Protein AF-A0AAD9PXP1-F1 (afdb_monomer)

Secondary structure (DSSP, 8-state):
----------------PPPPPPHHHHHHHHHHHH-GGGTHHHHHHHHTTSGGGGHHHHHHHHHHHHHHHHSHHHHHHHHHHHHHHHHHHHHHHHT---

pLDDT: mean 81.24, std 15.24, range [40.91, 94.81]

Foldseek 3Di:
DDDDDDDDPPPPPPPPPPDDDDPLLVVLLVVLCPPVVLVLVVLCVVQVVDPVSCVVSVVVSVVVSVVVCVDPVSVVVRVVSVVVVVVVVVVVVVPDDD

Solvent-accessible surface area (backbone atoms only — not comparable to full-atom values): 6125 Å² total; per-residue (Å²): 142,80,89,81,88,76,92,72,86,78,68,79,75,74,74,77,75,78,81,80,78,50,73,56,57,54,50,52,50,51,50,64,60,60,37,71,92,70,41,48,61,61,52,47,62,71,32,55,89,39,78,75,59,36,49,63,57,52,52,51,51,50,56,54,50,52,54,49,65,68,32,67,71,45,47,53,52,42,52,51,51,53,52,50,53,54,52,52,56,50,56,57,60,76,70,57,82,133

Organism: Acropora cervicornis (NCBI:txid6130)

Sequence (98 aa):
MADKSNDGSHQPRKSKKERVWTNAEMKYLALELAEEKKQLVVRLETLALKKSSNNQVFEEISKDFEKLLLSDEFKEENERANLLDLLSRKSVQETRPL

Structure (mmCIF, N/CA/C/O backbone):
data_AF-A0AAD9PXP1-F1
#
_entry.id   AF-A0AAD9PXP1-F1
#
loop_
_atom_site.group_PDB
_atom_site.id
_atom_site.type_symbol
_atom_site.label_atom_id
_atom_site.label_alt_id
_atom_site.label_comp_id
_atom_site.label_asym_id
_atom_site.label_entity_id
_atom_site.label_seq_id
_atom_site.pdbx_PDB_ins_code
_atom_site.Cartn_x
_atom_site.Cartn_y
_atom_site.Cartn_z
_atom_site.occupancy
_atom_site.B_iso_or_equiv
_atom_site.auth_seq_id
_atom_site.auth_comp_id
_atom_site.auth_asym_id
_atom_site.auth_atom_id
_atom_site.pdbx_PDB_model_num
ATOM 1 N N . MET A 1 1 ? -6.809 61.211 -6.841 1.00 46.84 1 MET A N 1
ATOM 2 C CA . MET A 1 1 ? -5.842 60.240 -6.289 1.00 46.84 1 MET A CA 1
ATOM 3 C C . MET A 1 1 ? -6.607 59.043 -5.750 1.00 46.84 1 MET A C 1
ATOM 5 O O . ME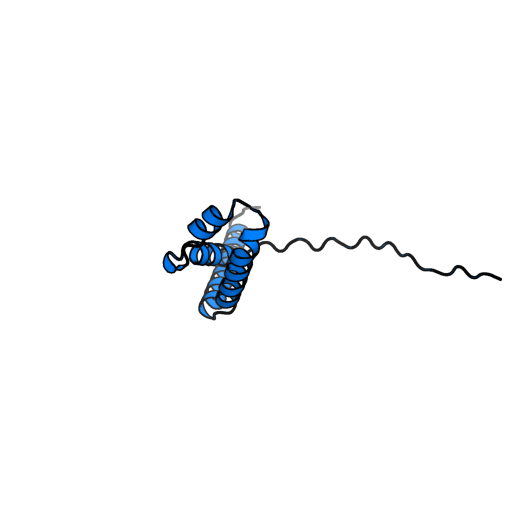T A 1 1 ? -7.305 59.198 -4.761 1.00 46.84 1 MET A O 1
ATOM 9 N N . ALA A 1 2 ? -6.530 57.911 -6.449 1.00 41.97 2 ALA A N 1
ATOM 10 C CA . ALA A 1 2 ? -6.663 56.545 -5.933 1.00 41.97 2 ALA A CA 1
ATOM 11 C C . ALA A 1 2 ? -6.376 55.614 -7.119 1.00 41.97 2 ALA A C 1
ATOM 13 O O . ALA A 1 2 ? -7.208 55.424 -8.004 1.00 41.97 2 ALA A O 1
ATOM 14 N N . ASP A 1 3 ? -5.134 55.155 -7.152 1.00 44.03 3 ASP A N 1
ATOM 15 C CA . ASP A 1 3 ? -4.574 54.166 -8.061 1.00 44.03 3 ASP A CA 1
ATOM 16 C C . ASP A 1 3 ? -5.335 52.835 -7.917 1.00 44.03 3 ASP A C 1
ATOM 18 O O . ASP A 1 3 ? -5.609 52.388 -6.800 1.00 44.03 3 ASP A O 1
ATOM 22 N N . LYS A 1 4 ? -5.709 52.211 -9.036 1.00 52.88 4 LYS A N 1
ATOM 23 C CA . LYS A 1 4 ? -6.178 50.818 -9.076 1.00 52.88 4 LYS A CA 1
ATOM 24 C C . LYS A 1 4 ? -5.469 50.089 -10.205 1.00 52.88 4 LYS A C 1
ATOM 26 O O . LYS A 1 4 ? -6.078 49.600 -11.150 1.00 52.88 4 LYS A O 1
ATOM 31 N N . SER A 1 5 ? -4.157 50.009 -10.064 1.00 60.53 5 SER A N 1
ATOM 32 C CA . SER A 1 5 ? -3.375 48.910 -10.604 1.00 60.53 5 SER A CA 1
ATOM 33 C C . SER A 1 5 ? -3.625 47.681 -9.721 1.00 60.53 5 SER A C 1
ATOM 35 O O . SER A 1 5 ? -3.169 47.649 -8.583 1.00 60.53 5 SER A O 1
ATOM 37 N N . ASN A 1 6 ? -4.357 46.674 -10.201 1.00 50.38 6 ASN A N 1
ATOM 38 C CA . ASN A 1 6 ? -4.060 45.306 -9.782 1.00 50.38 6 ASN A CA 1
ATOM 39 C C . ASN A 1 6 ? -4.409 44.306 -10.880 1.00 50.38 6 ASN A C 1
ATOM 41 O O . ASN A 1 6 ? -5.570 44.086 -11.227 1.00 50.38 6 ASN A O 1
ATOM 45 N N . ASP A 1 7 ? -3.324 43.741 -11.387 1.00 52.84 7 ASP A N 1
ATOM 46 C CA . ASP A 1 7 ? -3.202 42.586 -12.247 1.00 52.84 7 ASP A CA 1
ATOM 47 C C . ASP A 1 7 ? -4.094 41.427 -11.783 1.00 52.84 7 ASP A C 1
ATOM 49 O O . ASP A 1 7 ? -4.156 41.053 -10.610 1.00 52.84 7 ASP A O 1
ATOM 53 N N . GLY A 1 8 ? -4.800 40.866 -12.749 1.00 40.91 8 GLY A N 1
ATOM 54 C CA . GLY A 1 8 ? -5.652 39.709 -12.586 1.00 40.91 8 GLY A CA 1
ATOM 55 C C . GL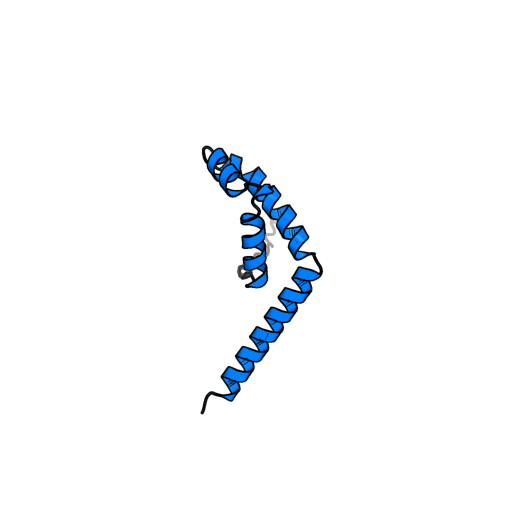Y A 1 8 ? -5.675 38.925 -13.880 1.00 40.91 8 GLY A C 1
ATOM 56 O O . GLY A 1 8 ? -6.751 38.595 -14.368 1.00 40.91 8 GLY A O 1
ATOM 57 N N . SER A 1 9 ? -4.499 38.653 -14.455 1.00 47.19 9 SER A N 1
ATOM 58 C CA . SER A 1 9 ? -4.308 37.579 -15.428 1.00 47.19 9 SER A CA 1
ATOM 59 C C . SER A 1 9 ? -4.941 36.287 -14.882 1.00 47.19 9 SER A C 1
ATOM 61 O O . SER A 1 9 ? -4.316 35.495 -14.171 1.00 47.19 9 SER A O 1
ATOM 63 N N . HIS A 1 10 ? -6.212 36.059 -15.212 1.00 53.84 10 HIS A N 1
ATOM 64 C CA . HIS A 1 10 ? -6.901 34.788 -15.055 1.00 53.84 10 HIS A CA 1
ATOM 65 C C . HIS A 1 10 ? -6.356 33.818 -16.102 1.00 53.84 10 HIS A C 1
ATOM 67 O O . HIS A 1 10 ? -7.028 33.438 -17.055 1.00 53.84 10 HIS A O 1
ATOM 73 N N . GLN A 1 11 ? -5.099 33.414 -15.925 1.00 56.81 11 GLN A N 1
ATOM 74 C CA . GLN A 1 11 ? -4.610 32.188 -16.529 1.00 56.81 11 GLN A CA 1
ATOM 75 C C . GLN A 1 11 ? -5.448 31.051 -15.927 1.00 56.81 11 GLN A C 1
ATOM 77 O O . GLN A 1 11 ? -5.421 30.869 -14.703 1.00 56.81 11 GLN A O 1
ATOM 82 N N . PRO A 1 12 ? -6.209 30.287 -16.730 1.00 55.34 12 PRO A N 1
ATOM 83 C CA . PRO A 1 12 ? -6.852 29.087 -16.228 1.00 55.34 12 PRO A CA 1
ATOM 84 C C . PRO A 1 12 ? -5.739 28.182 -15.707 1.00 55.34 12 PRO A C 1
ATOM 86 O O . PRO A 1 12 ? -4.864 27.751 -16.464 1.00 55.34 12 PRO A O 1
ATOM 89 N N . ARG A 1 13 ? -5.730 27.930 -14.393 1.00 60.06 13 ARG A N 1
ATOM 90 C CA . ARG A 1 13 ? -4.844 26.931 -13.799 1.00 60.06 13 ARG A CA 1
ATOM 91 C C . ARG A 1 13 ? -5.182 25.625 -14.500 1.00 60.06 13 ARG A C 1
ATOM 93 O O . ARG A 1 13 ? -6.244 25.065 -14.248 1.00 60.06 13 ARG A O 1
ATOM 100 N N . LYS A 1 14 ? -4.322 25.176 -15.420 1.00 62.88 14 LYS A N 1
ATOM 101 C CA . LYS A 1 14 ? -4.423 23.843 -16.017 1.00 62.88 14 LYS A CA 1
ATOM 102 C C . LYS A 1 14 ? -4.543 22.881 -14.840 1.00 62.88 14 LYS A C 1
ATOM 104 O O . LYS A 1 14 ? -3.602 22.783 -14.050 1.00 62.88 14 LYS A O 1
ATOM 109 N N . SER A 1 15 ? -5.710 22.267 -14.661 1.00 65.38 15 SER A N 1
ATOM 110 C CA . SER A 1 15 ? -5.898 21.245 -13.641 1.00 65.38 15 SER A CA 1
ATOM 111 C C . SER A 1 15 ? -4.808 20.208 -13.879 1.00 65.38 15 SER A C 1
ATOM 113 O O . SER A 1 15 ? -4.662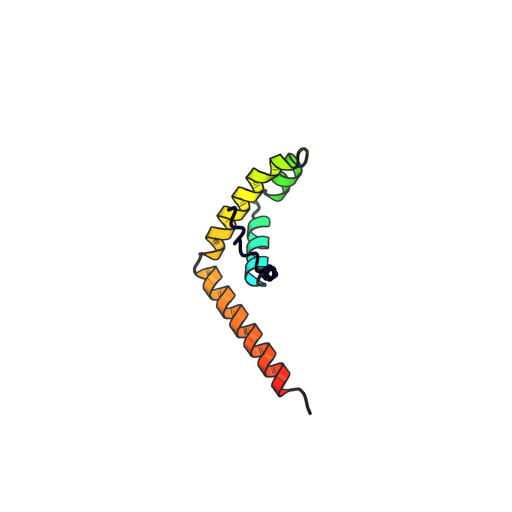 19.687 -14.990 1.00 65.38 15 SER A O 1
ATOM 115 N N . LYS A 1 16 ? -3.944 20.001 -12.879 1.00 70.38 16 LYS A N 1
ATOM 116 C CA . LYS A 1 16 ? -2.928 18.953 -12.957 1.00 70.38 16 LYS A CA 1
ATOM 117 C C . LYS A 1 16 ? -3.705 17.663 -13.176 1.00 70.38 16 LYS A C 1
ATOM 119 O O . LYS A 1 16 ? -4.514 17.305 -12.327 1.00 70.38 16 LYS A O 1
ATOM 124 N N . LYS A 1 17 ? -3.530 17.037 -14.343 1.00 75.44 17 LYS A N 1
ATOM 125 C CA . LYS A 1 17 ? -4.130 15.730 -14.616 1.00 75.44 17 LYS A CA 1
ATOM 126 C C . LYS A 1 17 ? -3.704 14.810 -13.478 1.00 75.44 17 LYS A C 1
ATOM 128 O O . LYS A 1 17 ? -2.510 14.745 -13.179 1.00 75.44 17 LYS A O 1
ATOM 133 N N . GLU A 1 18 ? -4.672 14.181 -12.823 1.00 80.75 18 GLU A N 1
ATOM 134 C CA . GLU A 1 18 ? -4.379 13.199 -11.787 1.00 80.75 18 GLU A CA 1
ATOM 135 C C . GLU A 1 18 ? -3.480 12.116 -12.384 1.00 80.75 18 GLU A C 1
ATOM 137 O O . GLU A 1 18 ? -3.684 11.654 -13.512 1.00 80.75 18 GLU A O 1
ATOM 142 N N . ARG A 1 19 ? -2.417 11.781 -11.654 1.00 89.62 19 ARG A N 1
ATOM 143 C CA . ARG A 1 19 ? -1.476 10.750 -12.072 1.00 89.62 19 ARG A CA 1
ATOM 144 C C . ARG A 1 19 ? -2.199 9.403 -12.036 1.00 89.62 19 ARG A C 1
ATOM 146 O O . ARG A 1 19 ? -2.742 9.024 -11.004 1.00 89.62 19 ARG A O 1
ATOM 153 N N . VAL A 1 20 ? -2.137 8.666 -13.139 1.00 88.50 20 VAL A N 1
ATOM 154 C CA . VAL A 1 20 ? -2.603 7.275 -13.192 1.00 88.50 20 VAL A CA 1
ATOM 155 C C . VAL A 1 20 ? -1.567 6.371 -12.524 1.00 88.50 20 VAL A C 1
ATOM 157 O O . VAL A 1 20 ? -0.363 6.543 -12.730 1.00 88.50 20 VAL A O 1
ATOM 160 N N . TRP A 1 21 ? -2.039 5.427 -11.717 1.00 91.25 21 TRP A N 1
ATOM 161 C CA . TRP A 1 21 ? -1.196 4.451 -11.031 1.00 91.25 21 TRP A CA 1
ATOM 162 C C . TRP A 1 21 ? -0.688 3.388 -12.007 1.00 91.25 21 TRP A C 1
ATOM 164 O O . TRP A 1 21 ? -1.388 3.019 -12.952 1.00 91.25 21 TRP A O 1
ATOM 174 N N . THR A 1 22 ? 0.527 2.888 -11.792 1.00 90.88 22 THR A N 1
ATOM 175 C CA . THR A 1 22 ? 1.069 1.781 -12.588 1.00 90.88 22 THR A CA 1
ATOM 176 C C . THR A 1 22 ? 0.471 0.446 -12.138 1.00 90.88 22 THR A C 1
ATOM 178 O O . THR A 1 22 ? 0.009 0.292 -11.007 1.00 90.88 22 THR A O 1
ATOM 181 N N . ASN A 1 23 ? 0.512 -0.566 -13.010 1.00 90.38 23 ASN A N 1
ATOM 182 C CA . ASN A 1 23 ? 0.085 -1.920 -12.639 1.00 90.38 23 ASN A CA 1
ATOM 183 C C . ASN A 1 23 ? 0.908 -2.485 -11.471 1.00 90.38 23 ASN A C 1
ATOM 185 O O . ASN A 1 23 ? 0.367 -3.222 -10.650 1.00 90.38 23 ASN A O 1
ATOM 189 N N . ALA A 1 24 ? 2.193 -2.126 -11.379 1.00 91.94 24 ALA A N 1
ATOM 190 C CA . ALA A 1 24 ? 3.039 -2.512 -10.255 1.00 91.94 24 ALA A CA 1
ATOM 191 C C . ALA A 1 24 ? 2.558 -1.853 -8.952 1.00 91.94 24 ALA A C 1
ATOM 193 O O . ALA A 1 24 ? 2.389 -2.548 -7.955 1.00 91.94 24 ALA A O 1
ATOM 194 N N . GLU A 1 25 ? 2.249 -0.550 -8.965 1.00 93.44 25 GLU A N 1
ATOM 195 C CA . GLU A 1 25 ? 1.691 0.150 -7.795 1.00 93.44 25 GLU A CA 1
ATOM 196 C C . GLU A 1 25 ? 0.378 -0.497 -7.332 1.00 93.44 25 GLU A C 1
ATOM 198 O O . GLU A 1 25 ? 0.214 -0.795 -6.151 1.00 93.44 25 GLU A O 1
ATOM 203 N N . MET A 1 26 ? -0.528 -0.799 -8.266 1.00 94.25 26 MET A N 1
ATOM 204 C CA . MET A 1 26 ? -1.797 -1.465 -7.955 1.00 94.25 26 MET A CA 1
ATOM 205 C C . MET A 1 26 ? -1.598 -2.882 -7.395 1.00 94.25 26 MET A C 1
ATOM 207 O O . MET A 1 26 ? -2.295 -3.274 -6.459 1.00 94.25 26 MET A O 1
ATOM 211 N N . LYS A 1 27 ? -0.638 -3.646 -7.933 1.00 93.56 27 LYS A N 1
ATOM 212 C CA . LYS A 1 27 ? -0.284 -4.989 -7.444 1.00 93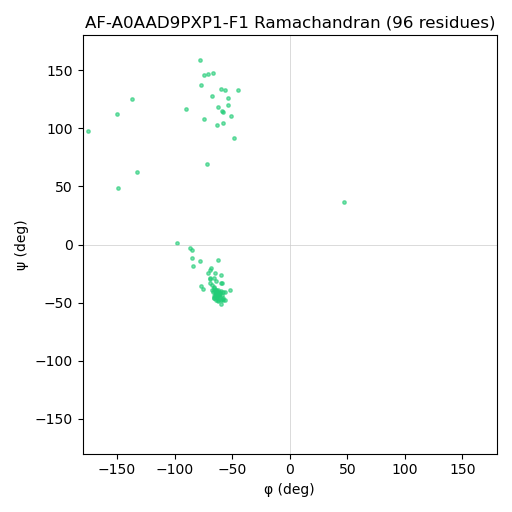.56 27 LYS A CA 1
ATOM 213 C C . LYS A 1 27 ? 0.226 -4.931 -6.004 1.00 93.56 27 LYS A C 1
ATOM 215 O O . LYS A 1 27 ? -0.252 -5.689 -5.167 1.00 93.56 27 LYS A O 1
ATOM 220 N N . TYR A 1 28 ? 1.163 -4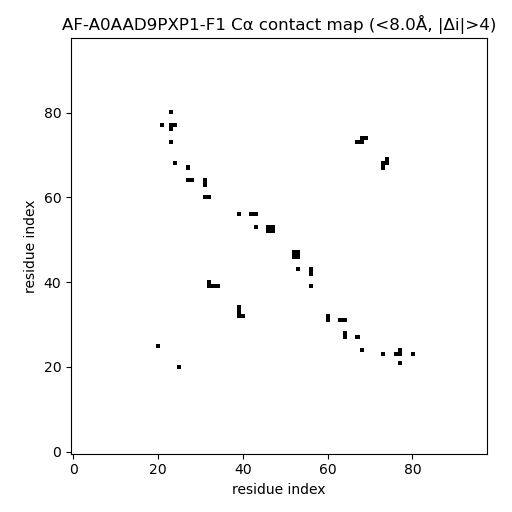.034 -5.706 1.00 94.06 28 TYR A N 1
ATOM 221 C CA . TYR A 1 28 ? 1.724 -3.911 -4.359 1.00 94.06 28 TYR A CA 1
ATOM 222 C C . TYR A 1 28 ? 0.702 -3.388 -3.350 1.00 94.06 28 TYR A C 1
ATOM 224 O O . TYR A 1 28 ? 0.681 -3.869 -2.221 1.00 94.06 28 TYR A O 1
ATOM 232 N N . LEU A 1 29 ? -0.197 -2.485 -3.758 1.00 94.25 29 LEU A N 1
ATOM 233 C CA . LEU A 1 29 ? -1.309 -2.077 -2.902 1.00 94.25 29 LEU A CA 1
ATOM 234 C C . LEU A 1 29 ? -2.207 -3.276 -2.565 1.00 94.25 29 LEU A C 1
ATOM 236 O O . LEU A 1 29 ? -2.584 -3.453 -1.412 1.00 94.25 29 LEU A O 1
ATOM 240 N N . ALA A 1 30 ? -2.535 -4.119 -3.548 1.00 93.06 30 ALA A N 1
ATOM 241 C CA . ALA A 1 30 ? -3.345 -5.311 -3.307 1.00 93.06 30 ALA A CA 1
ATOM 242 C C . ALA A 1 30 ? -2.661 -6.300 -2.347 1.00 93.06 30 ALA A C 1
ATOM 244 O O . ALA A 1 30 ? -3.335 -6.861 -1.487 1.00 93.06 30 ALA A O 1
ATOM 245 N N . LEU A 1 31 ? -1.340 -6.481 -2.457 1.00 92.25 31 LEU A N 1
ATOM 246 C CA . LEU A 1 31 ? -0.564 -7.319 -1.534 1.00 92.25 31 LEU A CA 1
ATOM 247 C C . LEU A 1 31 ? -0.590 -6.768 -0.106 1.00 92.25 31 LEU A C 1
ATOM 249 O O . LEU A 1 31 ? -0.845 -7.515 0.832 1.00 92.25 31 LEU A O 1
ATOM 253 N N . GLU A 1 32 ? -0.385 -5.462 0.048 1.00 91.62 32 GLU A N 1
ATOM 254 C CA . GLU A 1 32 ? -0.435 -4.780 1.342 1.00 91.62 32 GLU A CA 1
ATOM 255 C C . GLU A 1 32 ? -1.822 -4.909 1.996 1.00 91.62 32 GLU A C 1
ATOM 257 O O . GLU A 1 32 ? -1.929 -5.230 3.178 1.00 91.62 32 GLU A O 1
ATOM 262 N N . LEU A 1 33 ? -2.900 -4.751 1.220 1.00 90.88 33 LEU A N 1
ATOM 263 C CA . LEU A 1 33 ? -4.274 -4.929 1.704 1.00 90.88 33 LEU A CA 1
ATOM 264 C C . LEU A 1 33 ? -4.619 -6.389 2.040 1.00 90.88 33 LEU A C 1
ATOM 266 O O . LEU A 1 33 ? -5.470 -6.625 2.900 1.00 90.88 33 LEU A O 1
ATOM 270 N N . ALA A 1 34 ? -3.985 -7.350 1.365 1.00 90.69 34 ALA A N 1
ATOM 271 C CA . ALA A 1 34 ? -4.192 -8.781 1.570 1.00 90.69 34 ALA A CA 1
ATOM 272 C C . ALA A 1 34 ? -3.340 -9.372 2.708 1.00 90.69 34 ALA A C 1
ATOM 274 O O . ALA A 1 34 ? -3.513 -10.544 3.033 1.00 90.69 34 ALA A O 1
ATOM 275 N N . GLU A 1 35 ? -2.440 -8.596 3.324 1.00 90.44 35 GLU A N 1
ATOM 276 C CA . GLU A 1 35 ? -1.603 -9.068 4.429 1.00 90.44 35 GLU A CA 1
ATOM 277 C C . GLU A 1 35 ? -2.464 -9.446 5.645 1.00 90.44 35 GLU A C 1
ATOM 279 O O . GLU A 1 35 ? -2.940 -8.603 6.419 1.00 90.44 35 GLU A O 1
ATOM 284 N N . GLU A 1 36 ? -2.640 -10.755 5.825 1.00 85.88 36 GLU A N 1
ATOM 285 C CA . GLU A 1 36 ? -3.522 -11.344 6.830 1.00 85.88 36 GLU A CA 1
ATOM 286 C C . GLU A 1 36 ? -3.149 -10.919 8.249 1.00 85.88 36 GLU A C 1
ATOM 288 O O . GLU A 1 36 ? -4.034 -10.723 9.083 1.00 85.88 36 GLU A O 1
ATOM 293 N N . LYS A 1 37 ? -1.858 -10.703 8.536 1.00 88.38 37 LYS A N 1
ATOM 294 C CA . LYS A 1 37 ? -1.414 -10.281 9.873 1.00 88.38 37 LYS A CA 1
ATOM 295 C C . LYS A 1 37 ? -1.903 -8.887 10.247 1.00 88.38 37 LYS A C 1
ATOM 297 O O . LYS A 1 37 ? -2.076 -8.608 11.431 1.00 88.38 37 LYS A O 1
ATOM 302 N N . LYS A 1 38 ? -2.117 -8.007 9.265 1.00 87.38 38 LYS A N 1
ATOM 303 C CA . LYS A 1 38 ? -2.573 -6.630 9.507 1.00 87.38 38 LYS A CA 1
ATOM 304 C C . LYS A 1 38 ? -4.091 -6.537 9.651 1.00 87.38 38 LYS A C 1
ATOM 306 O O . LYS A 1 38 ? -4.580 -5.545 10.197 1.00 87.38 38 LYS A O 1
ATOM 311 N N . GLN A 1 39 ? -4.823 -7.553 9.176 1.00 89.62 39 GLN A N 1
ATOM 312 C CA . GLN A 1 39 ? -6.287 -7.655 9.242 1.00 89.62 39 GLN A CA 1
ATOM 313 C C . GLN A 1 39 ? -6.995 -6.358 8.808 1.00 89.62 39 GLN A C 1
ATOM 315 O O . GLN A 1 39 ? -8.007 -5.959 9.387 1.00 89.62 39 GLN A O 1
ATOM 320 N N . LEU A 1 40 ? -6.443 -5.662 7.806 1.00 88.19 40 LEU A N 1
ATOM 321 C CA . LEU A 1 40 ? -6.866 -4.307 7.437 1.00 88.19 40 LEU A CA 1
ATOM 322 C C . LEU A 1 40 ? -8.343 -4.257 7.043 1.00 88.19 40 LEU A C 1
ATOM 324 O O . LEU A 1 40 ? -9.051 -3.349 7.469 1.00 88.19 40 LEU A O 1
ATOM 328 N N . VAL A 1 41 ? -8.823 -5.264 6.309 1.00 85.56 41 VAL A N 1
ATOM 329 C CA . VAL A 1 41 ? -10.235 -5.393 5.918 1.00 85.56 41 VAL A CA 1
ATOM 330 C C . VAL A 1 41 ? -11.141 -5.471 7.148 1.00 85.56 41 VAL A C 1
ATOM 332 O O . VAL A 1 41 ? -12.045 -4.654 7.291 1.00 85.56 41 VAL A O 1
ATOM 335 N N . VAL A 1 42 ? -10.834 -6.362 8.096 1.00 86.88 42 VAL A N 1
ATOM 336 C CA . VAL A 1 42 ? -11.608 -6.521 9.340 1.00 86.88 42 VAL A CA 1
ATOM 337 C C . VAL A 1 42 ? -11.608 -5.228 10.157 1.00 86.88 42 VAL A C 1
ATOM 339 O O . VAL A 1 42 ? -12.639 -4.820 10.697 1.00 86.88 42 VAL A O 1
ATOM 342 N N . ARG A 1 43 ? -10.462 -4.540 10.234 1.00 89.19 43 ARG A N 1
ATOM 343 C CA . ARG A 1 43 ? -10.339 -3.256 10.942 1.00 89.19 43 ARG A CA 1
ATOM 344 C C . ARG A 1 43 ? -11.185 -2.166 10.286 1.00 89.19 43 ARG A C 1
ATOM 346 O O . ARG A 1 43 ? -11.882 -1.445 10.997 1.00 89.19 43 ARG A O 1
ATOM 353 N N . LEU A 1 44 ? -11.154 -2.066 8.957 1.00 88.38 44 LEU A N 1
ATOM 354 C CA . LEU A 1 44 ? -11.961 -1.112 8.189 1.00 88.38 44 LEU A CA 1
ATOM 355 C C . LEU A 1 44 ? -13.463 -1.385 8.327 1.00 88.38 44 LEU A C 1
ATOM 357 O O . LEU A 1 44 ? -14.237 -0.439 8.464 1.00 88.38 44 LEU A O 1
ATOM 361 N N . GLU A 1 45 ? -13.873 -2.653 8.324 1.00 86.19 45 GLU A N 1
ATOM 362 C CA . GLU A 1 45 ? -15.264 -3.067 8.536 1.00 86.19 45 GLU A CA 1
ATOM 363 C C . GLU A 1 45 ? -15.735 -2.741 9.958 1.00 86.19 45 GLU A C 1
ATOM 365 O O . GLU A 1 45 ? -16.805 -2.165 10.147 1.00 86.19 45 GLU A O 1
ATOM 370 N N . THR A 1 46 ? -14.905 -3.029 10.964 1.00 85.44 46 THR A N 1
ATOM 371 C CA . THR A 1 46 ? -15.219 -2.773 12.379 1.00 85.44 46 THR A CA 1
ATOM 372 C C . THR A 1 46 ? -15.370 -1.278 12.670 1.00 85.44 46 THR A C 1
ATOM 374 O O . THR A 1 46 ? -16.247 -0.860 13.428 1.00 85.44 46 THR A O 1
ATOM 377 N N . LEU A 1 47 ? -14.522 -0.448 12.061 1.00 84.12 47 LEU A N 1
ATOM 378 C CA . LEU A 1 47 ? -14.496 0.999 12.281 1.00 84.12 47 LEU A CA 1
ATOM 379 C C . LEU A 1 47 ? -15.471 1.771 11.370 1.00 84.12 47 LEU A C 1
ATOM 381 O O . LEU A 1 47 ? -15.651 2.978 11.551 1.00 84.12 47 LEU A O 1
ATOM 385 N N . ALA A 1 48 ? -16.179 1.089 10.462 1.00 77.75 48 ALA A N 1
ATOM 386 C CA . ALA A 1 48 ? -17.067 1.697 9.467 1.00 77.75 48 ALA A CA 1
ATOM 387 C C . ALA A 1 48 ? -18.259 2.484 10.052 1.00 77.75 48 ALA A C 1
ATOM 389 O O . ALA A 1 48 ? -18.889 3.265 9.337 1.00 77.75 48 ALA A O 1
ATOM 390 N N . LEU A 1 49 ? -18.557 2.333 11.349 1.00 73.88 49 LEU A N 1
ATOM 391 C CA . LEU A 1 49 ? -19.642 3.050 12.034 1.00 73.88 49 LEU A CA 1
ATOM 392 C C . LEU A 1 49 ? -19.486 4.581 11.984 1.00 73.88 49 LEU A C 1
ATOM 394 O O . LEU A 1 49 ? -20.482 5.303 12.043 1.00 73.88 49 LEU A O 1
ATOM 398 N N . LYS A 1 50 ? -18.256 5.100 11.856 1.00 76.69 50 LYS A N 1
ATOM 399 C CA . LYS A 1 50 ? -17.986 6.526 11.615 1.00 76.69 50 LYS A CA 1
ATOM 400 C C . LYS A 1 50 ? -16.900 6.667 10.554 1.00 76.69 50 LYS A C 1
ATOM 402 O O . LYS A 1 50 ? -15.795 6.177 10.735 1.00 76.69 50 LYS A O 1
ATOM 407 N N . LYS A 1 51 ? -17.167 7.419 9.478 1.00 70.56 51 LYS A N 1
ATOM 408 C CA . LYS A 1 51 ? -16.212 7.599 8.362 1.00 70.56 51 LYS A CA 1
ATOM 409 C C . LYS A 1 51 ? -14.812 8.041 8.811 1.00 70.56 51 LYS A C 1
ATOM 411 O O . LYS A 1 51 ? -13.824 7.548 8.284 1.00 70.56 51 LYS A O 1
ATOM 416 N N . SER A 1 52 ? -14.727 8.930 9.801 1.00 80.38 52 SER A N 1
ATOM 417 C CA . SER A 1 52 ? -13.453 9.429 10.335 1.00 80.38 52 SER A CA 1
ATOM 418 C C . SER A 1 52 ? -12.645 8.378 11.100 1.00 80.38 52 SER A C 1
ATOM 420 O O . SER A 1 52 ? -11.446 8.554 11.281 1.00 80.38 52 SER A O 1
ATOM 422 N N . SER A 1 53 ? -13.275 7.297 11.565 1.00 80.50 53 SER A N 1
ATOM 423 C CA . SER A 1 53 ? -12.601 6.236 12.317 1.00 80.50 53 SER A CA 1
ATOM 424 C C . SER A 1 53 ? -11.668 5.402 11.439 1.00 80.50 53 SER A C 1
ATOM 426 O O . SER A 1 53 ? -10.675 4.887 11.942 1.00 80.50 53 SER A O 1
ATOM 428 N N . ASN A 1 54 ? -11.912 5.347 10.125 1.00 88.25 54 ASN A N 1
ATOM 429 C CA . ASN A 1 54 ? -11.031 4.653 9.184 1.00 88.25 54 ASN A CA 1
ATOM 430 C C . ASN A 1 54 ? -9.773 5.455 8.830 1.00 88.25 54 ASN A C 1
ATOM 432 O O . ASN A 1 54 ? -8.828 4.875 8.305 1.00 88.25 54 ASN A O 1
ATOM 436 N N . ASN A 1 55 ? -9.720 6.756 9.146 1.00 89.81 55 ASN A N 1
ATOM 437 C CA . ASN A 1 55 ? -8.578 7.606 8.801 1.00 89.81 55 ASN A CA 1
ATOM 438 C C . ASN A 1 55 ? -7.267 7.044 9.349 1.00 89.81 55 ASN A C 1
ATOM 440 O O . ASN A 1 55 ? -6.275 7.014 8.635 1.00 89.81 55 ASN A O 1
ATOM 444 N N . GLN A 1 56 ? -7.271 6.532 10.582 1.00 89.50 56 GLN A N 1
ATOM 445 C CA . GLN A 1 56 ? -6.076 5.921 11.156 1.00 89.50 56 GLN A CA 1
ATOM 446 C C . GLN A 1 56 ? -5.609 4.704 10.342 1.00 89.50 56 GLN A C 1
ATOM 448 O O . GLN A 1 56 ? -4.418 4.557 10.091 1.00 89.50 56 GLN A O 1
ATOM 453 N N . VAL A 1 57 ? -6.539 3.859 9.894 1.00 91.19 57 VAL A N 1
ATOM 454 C CA . VAL A 1 57 ? -6.209 2.678 9.086 1.00 91.19 57 VAL A CA 1
ATOM 455 C C . VAL A 1 57 ? -5.681 3.093 7.709 1.00 91.19 57 VAL A C 1
ATOM 457 O O . VAL A 1 57 ? -4.712 2.514 7.232 1.00 91.19 57 VAL A O 1
ATOM 460 N N . PHE A 1 58 ? -6.246 4.138 7.094 1.00 92.00 58 PHE A N 1
ATOM 461 C CA . PHE A 1 58 ? -5.738 4.680 5.828 1.00 92.00 58 PHE A CA 1
ATOM 462 C C . PHE A 1 58 ? -4.343 5.306 5.950 1.00 92.00 58 PHE A C 1
ATOM 464 O O . PHE A 1 58 ? -3.531 5.154 5.039 1.00 92.00 58 PHE A O 1
ATOM 471 N N . GLU A 1 59 ? -4.041 5.975 7.063 1.00 93.00 59 GLU A N 1
ATOM 472 C CA . GLU A 1 59 ? -2.702 6.509 7.347 1.00 93.00 59 GLU A CA 1
ATOM 473 C C . GLU A 1 59 ? -1.672 5.388 7.535 1.00 93.00 59 GLU A C 1
ATOM 475 O O . GLU A 1 59 ? -0.537 5.497 7.072 1.00 93.00 59 GLU A O 1
ATOM 480 N N . GLU A 1 60 ? -2.057 4.292 8.192 1.00 92.69 60 GLU A N 1
ATOM 481 C CA . GLU A 1 60 ? -1.206 3.106 8.330 1.00 92.69 60 GLU A CA 1
ATOM 482 C C . GLU A 1 60 ? -0.928 2.454 6.968 1.00 92.69 60 GLU A C 1
ATOM 484 O O . GLU A 1 60 ? 0.235 2.227 6.636 1.00 92.69 60 GLU A O 1
ATOM 489 N N . ILE A 1 61 ? -1.970 2.251 6.150 1.00 94.12 61 ILE A N 1
ATOM 490 C CA . ILE A 1 61 ? -1.833 1.723 4.782 1.00 94.12 61 ILE A CA 1
ATOM 491 C C . ILE A 1 61 ? -0.916 2.621 3.952 1.00 94.12 61 ILE A C 1
ATOM 493 O O . ILE A 1 61 ? 0.000 2.124 3.307 1.00 94.12 61 ILE A O 1
ATOM 497 N N . SER A 1 62 ? -1.129 3.940 3.990 1.00 94.06 62 SER A N 1
ATOM 498 C CA . SER A 1 62 ? -0.317 4.896 3.227 1.00 94.06 62 SER A CA 1
ATOM 499 C C . SER A 1 62 ? 1.160 4.796 3.600 1.00 94.06 62 SER A C 1
ATOM 501 O O . SER A 1 62 ? 2.007 4.672 2.720 1.00 94.06 62 SER A O 1
ATOM 503 N N . LYS A 1 63 ? 1.480 4.768 4.899 1.00 94.69 63 LYS A N 1
ATOM 504 C CA . LYS A 1 63 ? 2.868 4.682 5.378 1.00 94.69 63 LYS A CA 1
ATOM 505 C C . LYS A 1 63 ? 3.557 3.389 4.973 1.00 94.69 63 LYS A C 1
ATOM 507 O O . LYS A 1 63 ? 4.735 3.409 4.624 1.00 94.69 63 LYS A O 1
ATOM 512 N N . ASP A 1 64 ? 2.867 2.262 5.081 1.00 93.62 64 ASP A N 1
ATOM 513 C CA . ASP A 1 64 ? 3.468 0.972 4.756 1.00 93.62 64 ASP A CA 1
ATOM 514 C C . ASP A 1 64 ? 3.593 0.779 3.245 1.00 93.62 64 ASP A C 1
ATOM 516 O O . ASP A 1 64 ? 4.639 0.338 2.768 1.00 93.62 64 ASP A O 1
ATOM 520 N N . PHE A 1 65 ? 2.599 1.235 2.484 1.00 94.81 65 PHE A N 1
ATOM 521 C CA . PHE A 1 65 ? 2.671 1.259 1.032 1.00 94.81 65 PHE A CA 1
ATOM 522 C C . PHE A 1 65 ? 3.803 2.166 0.528 1.00 94.81 65 PHE A C 1
ATOM 524 O O . PHE A 1 65 ? 4.581 1.746 -0.322 1.00 94.81 65 PHE A O 1
ATOM 531 N N . GLU A 1 66 ? 3.987 3.363 1.092 1.00 94.25 66 GLU A N 1
ATOM 532 C CA . GLU A 1 66 ? 5.112 4.242 0.739 1.00 94.25 66 GLU A CA 1
ATOM 533 C C . GLU A 1 66 ? 6.473 3.576 0.976 1.00 94.25 66 GLU A C 1
ATOM 535 O O . GLU A 1 66 ? 7.362 3.677 0.130 1.00 94.25 66 GLU A O 1
ATOM 540 N N . LYS A 1 67 ? 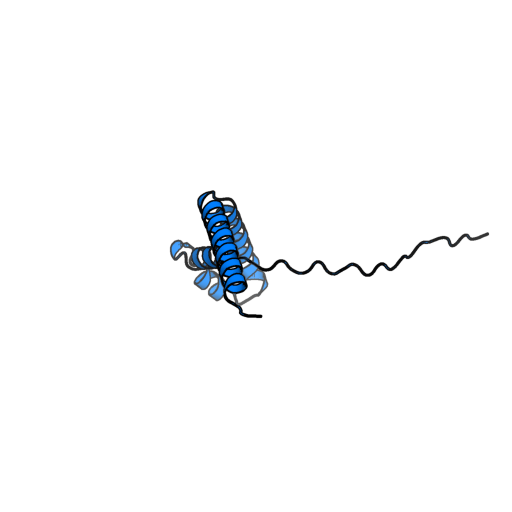6.643 2.840 2.082 1.00 93.94 67 LYS A N 1
ATOM 541 C CA . LYS A 1 67 ? 7.879 2.075 2.325 1.00 93.94 67 LYS A CA 1
ATOM 542 C C . 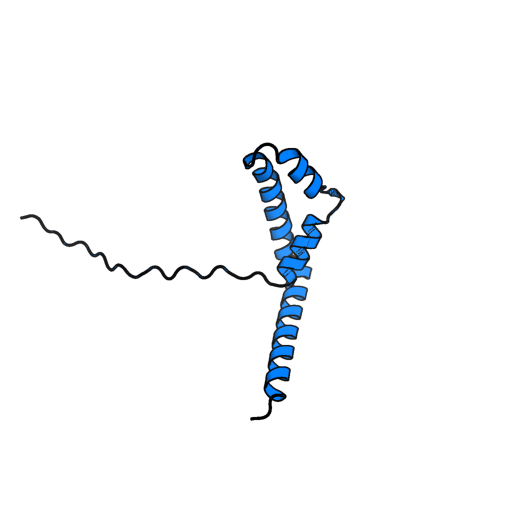LYS A 1 67 ? 8.097 1.002 1.261 1.00 93.94 67 LYS A C 1
ATOM 544 O O . LYS A 1 67 ? 9.227 0.833 0.808 1.00 93.94 67 LYS A O 1
ATOM 549 N N . LEU A 1 68 ? 7.039 0.301 0.849 1.00 92.75 68 LEU A N 1
ATOM 550 C CA . LEU A 1 68 ? 7.114 -0.695 -0.223 1.00 92.75 68 LEU A CA 1
ATOM 551 C C . LEU A 1 68 ? 7.523 -0.052 -1.551 1.00 92.75 68 LEU A C 1
ATOM 553 O O . LEU A 1 68 ? 8.405 -0.577 -2.225 1.00 92.75 68 LEU A O 1
ATOM 557 N N . LEU A 1 69 ? 6.970 1.113 -1.894 1.00 93.06 69 LEU A N 1
ATOM 558 C CA . LEU A 1 69 ? 7.332 1.841 -3.117 1.00 93.06 69 LEU A CA 1
ATOM 559 C C . LEU A 1 69 ? 8.786 2.341 -3.121 1.00 93.06 69 LEU A C 1
ATOM 561 O O . LEU A 1 69 ? 9.370 2.560 -4.182 1.00 93.06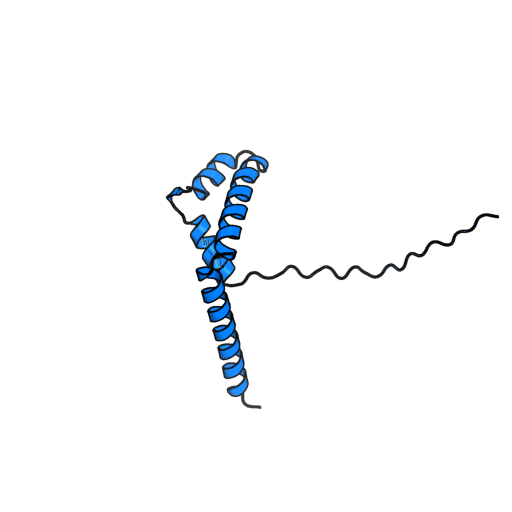 69 LEU A O 1
ATOM 565 N N . LEU A 1 70 ? 9.384 2.528 -1.944 1.00 93.38 70 LEU A N 1
ATOM 566 C CA . LEU A 1 70 ? 10.791 2.906 -1.803 1.00 93.38 70 LEU A CA 1
ATOM 567 C C . LEU A 1 70 ? 11.747 1.706 -1.835 1.00 93.38 70 LEU A C 1
ATOM 569 O O . LEU A 1 70 ? 12.958 1.920 -1.962 1.00 93.38 70 LEU A O 1
ATOM 573 N N . SER A 1 71 ? 11.230 0.477 -1.737 1.00 94.38 71 SER A N 1
ATOM 574 C CA . SER A 1 71 ? 12.035 -0.745 -1.783 1.00 94.38 71 SER A CA 1
ATOM 575 C C . SER A 1 71 ? 12.665 -0.955 -3.159 1.00 94.38 71 SER A C 1
ATOM 577 O O . SER A 1 71 ? 12.093 -0.595 -4.191 1.00 94.38 71 SER A O 1
ATOM 579 N N . ASP A 1 72 ? 13.857 -1.547 -3.179 1.00 94.06 72 ASP A N 1
ATOM 580 C CA . ASP A 1 72 ? 14.561 -1.810 -4.436 1.00 94.06 72 ASP A CA 1
ATOM 581 C C . ASP A 1 72 ? 13.856 -2.895 -5.258 1.00 94.06 72 ASP A C 1
ATOM 583 O O . ASP A 1 72 ? 13.757 -2.766 -6.475 1.00 94.06 72 ASP A O 1
ATOM 587 N N . GLU A 1 73 ? 13.234 -3.874 -4.592 1.00 92.69 73 GLU A N 1
ATOM 588 C CA . GLU A 1 73 ? 12.399 -4.896 -5.234 1.00 92.69 73 GLU A CA 1
ATOM 589 C C . GLU A 1 73 ? 11.263 -4.267 -6.056 1.00 92.69 73 GLU A C 1
ATOM 591 O O . GLU A 1 73 ? 11.072 -4.602 -7.228 1.00 92.69 73 GLU A O 1
ATOM 596 N N . PHE A 1 74 ? 10.542 -3.300 -5.475 1.00 93.75 74 PHE A N 1
ATOM 597 C CA . PHE A 1 74 ? 9.487 -2.595 -6.195 1.00 93.75 74 PHE A CA 1
ATOM 598 C C . PHE A 1 74 ? 10.037 -1.798 -7.384 1.00 93.75 74 PHE A C 1
ATOM 600 O O . PHE A 1 74 ? 9.450 -1.834 -8.468 1.00 93.75 74 PHE A O 1
ATOM 607 N N . LYS A 1 75 ? 11.143 -1.063 -7.198 1.00 93.44 75 LYS A N 1
ATOM 608 C CA . LYS A 1 75 ? 11.730 -0.238 -8.268 1.00 93.44 75 LYS A CA 1
ATOM 609 C C . LYS A 1 75 ? 12.117 -1.096 -9.465 1.00 93.44 75 LYS A C 1
ATOM 611 O O . LYS A 1 75 ? 11.718 -0.774 -10.583 1.00 93.44 75 LYS A O 1
ATOM 616 N N . GLU A 1 76 ? 12.811 -2.205 -9.223 1.00 93.25 76 GLU A N 1
ATOM 617 C CA . GLU A 1 76 ? 13.218 -3.142 -10.269 1.00 93.25 76 GLU A CA 1
ATOM 618 C C . GLU A 1 76 ? 12.006 -3.747 -10.992 1.00 93.25 76 GLU A C 1
ATOM 620 O O . GLU A 1 76 ? 11.969 -3.778 -12.228 1.00 93.25 76 GLU A O 1
ATOM 625 N N . GLU A 1 77 ? 10.972 -4.185 -10.262 1.00 92.00 77 GLU A N 1
ATOM 626 C CA . GLU A 1 77 ? 9.770 -4.735 -10.896 1.00 92.00 77 GLU A CA 1
ATOM 627 C C . GLU A 1 77 ? 9.018 -3.677 -11.718 1.00 92.00 77 GLU A C 1
ATOM 629 O O . GLU A 1 77 ? 8.588 -3.962 -12.841 1.00 92.00 77 GLU A O 1
ATOM 634 N N . ASN A 1 78 ? 8.888 -2.452 -11.207 1.00 92.62 78 ASN A N 1
ATOM 635 C CA . ASN A 1 78 ? 8.208 -1.362 -11.900 1.00 92.62 78 ASN A CA 1
ATOM 636 C C . ASN A 1 78 ? 8.972 -0.927 -13.163 1.00 92.62 78 ASN A C 1
ATOM 638 O O . ASN A 1 78 ? 8.360 -0.710 -14.209 1.00 92.62 78 ASN A O 1
ATOM 642 N N . GLU A 1 79 ? 10.303 -0.849 -13.112 1.00 92.75 79 GLU A N 1
ATOM 643 C CA . GLU A 1 79 ? 11.137 -0.588 -14.291 1.00 92.75 79 GLU A CA 1
ATOM 644 C C . GLU A 1 79 ? 10.995 -1.694 -15.339 1.00 92.75 79 GLU A C 1
ATOM 646 O O . GLU A 1 79 ? 10.727 -1.411 -16.511 1.00 92.75 79 GLU A O 1
ATOM 651 N N . ARG A 1 80 ? 11.077 -2.961 -14.920 1.00 92.12 80 ARG A N 1
ATOM 652 C CA . ARG A 1 80 ? 10.889 -4.116 -15.807 1.00 92.12 80 ARG A CA 1
ATOM 653 C C . ARG A 1 80 ? 9.509 -4.109 -16.467 1.00 92.12 80 ARG A C 1
ATOM 655 O O . ARG A 1 80 ? 9.407 -4.356 -17.670 1.00 92.12 80 ARG A O 1
ATOM 662 N N . ALA A 1 81 ? 8.455 -3.810 -15.709 1.00 89.50 81 ALA A N 1
ATOM 663 C CA . ALA A 1 81 ? 7.094 -3.712 -16.229 1.00 89.50 81 ALA A CA 1
ATOM 664 C C . ALA A 1 81 ? 6.961 -2.588 -17.270 1.00 89.50 81 ALA A C 1
ATOM 666 O O . ALA A 1 81 ? 6.365 -2.798 -18.328 1.00 89.50 81 ALA A O 1
ATOM 667 N N . ASN A 1 82 ? 7.569 -1.426 -17.013 1.00 88.19 82 ASN A N 1
ATOM 668 C CA . ASN A 1 82 ? 7.579 -0.305 -17.954 1.00 88.19 82 ASN A CA 1
ATOM 669 C C . ASN A 1 82 ? 8.329 -0.639 -19.253 1.00 88.19 82 ASN A C 1
ATOM 671 O O . ASN A 1 82 ? 7.867 -0.291 -20.342 1.00 88.19 82 ASN A O 1
ATOM 675 N N . LEU A 1 83 ? 9.463 -1.341 -19.164 1.00 90.56 83 LEU A N 1
ATOM 676 C CA . LEU A 1 83 ? 10.208 -1.787 -20.344 1.00 90.56 83 LEU A CA 1
ATOM 677 C C . LEU A 1 83 ? 9.400 -2.780 -21.185 1.00 90.56 83 LEU A C 1
ATOM 679 O O . LEU A 1 83 ? 9.365 -2.657 -22.411 1.00 90.56 83 LEU A O 1
ATOM 683 N N . LEU A 1 84 ? 8.720 -3.733 -20.544 1.00 88.44 84 LEU A N 1
ATOM 684 C CA . LEU A 1 84 ? 7.896 -4.721 -21.237 1.00 88.44 84 LEU A CA 1
ATOM 685 C C . LEU A 1 84 ? 6.706 -4.071 -21.962 1.00 88.44 84 LEU A C 1
ATOM 687 O O . LEU A 1 84 ? 6.439 -4.402 -23.117 1.00 88.44 84 LEU A O 1
ATOM 691 N N . ASP A 1 85 ? 6.030 -3.116 -21.319 1.00 87.31 85 ASP A N 1
ATOM 692 C CA . ASP A 1 85 ? 4.940 -2.348 -21.934 1.00 87.31 85 ASP A CA 1
ATOM 693 C C . ASP A 1 85 ? 5.438 -1.539 -23.145 1.00 87.31 85 ASP A C 1
ATOM 695 O O . ASP A 1 85 ? 4.817 -1.554 -24.210 1.00 87.31 85 ASP A O 1
ATOM 699 N N . LEU A 1 86 ? 6.613 -0.908 -23.043 1.00 87.50 86 LEU A N 1
ATOM 700 C CA . LEU A 1 86 ? 7.212 -0.185 -24.166 1.00 87.50 86 LEU A CA 1
ATOM 701 C C . LEU A 1 86 ? 7.539 -1.111 -25.348 1.00 87.50 86 LEU A C 1
ATOM 703 O O . LEU A 1 86 ? 7.278 -0.752 -26.499 1.00 87.50 86 LEU A O 1
ATOM 707 N N . LEU A 1 87 ? 8.102 -2.293 -25.081 1.00 87.75 87 LEU A N 1
ATOM 708 C CA . LEU A 1 87 ? 8.404 -3.289 -26.112 1.00 87.75 87 LEU A CA 1
ATOM 709 C C . LEU A 1 87 ? 7.129 -3.815 -26.780 1.00 87.75 87 LEU A C 1
ATOM 711 O O . LEU A 1 87 ? 7.079 -3.908 -28.006 1.00 87.75 87 LEU A O 1
ATOM 715 N N . SER A 1 88 ? 6.084 -4.087 -25.995 1.00 85.81 88 SER A N 1
ATOM 716 C CA . SER A 1 88 ? 4.786 -4.528 -26.514 1.00 85.81 88 SER A CA 1
ATOM 717 C C . SER A 1 88 ? 4.148 -3.477 -27.425 1.00 85.81 88 SER A C 1
ATOM 719 O O . SER A 1 88 ? 3.648 -3.796 -28.500 1.00 85.81 88 SER A O 1
ATOM 721 N N . ARG A 1 89 ? 4.224 -2.193 -27.063 1.00 83.25 89 ARG A N 1
ATOM 722 C CA . ARG A 1 89 ? 3.708 -1.111 -27.917 1.00 83.25 89 ARG A CA 1
ATOM 723 C C . ARG A 1 89 ? 4.485 -0.972 -29.224 1.00 83.25 89 ARG A C 1
ATOM 725 O O . ARG A 1 89 ? 3.874 -0.700 -30.255 1.00 83.25 89 ARG A O 1
ATOM 732 N N . LYS A 1 90 ? 5.809 -1.161 -29.196 1.00 77.62 90 LYS A N 1
ATOM 733 C CA . LYS A 1 90 ? 6.651 -1.114 -30.403 1.00 77.62 90 LYS A CA 1
ATOM 734 C C . LYS A 1 90 ? 6.327 -2.252 -31.370 1.00 77.62 90 LYS A C 1
ATOM 736 O O . LYS A 1 90 ? 6.120 -1.982 -32.550 1.00 77.62 90 LYS A O 1
ATOM 741 N N . SER A 1 91 ? 6.189 -3.485 -30.881 1.00 74.88 91 SER A N 1
ATOM 742 C CA . SER A 1 91 ? 5.851 -4.629 -31.744 1.00 74.88 91 SER A CA 1
ATOM 743 C C . SER A 1 91 ? 4.460 -4.506 -32.381 1.00 74.88 91 SER A C 1
ATOM 745 O O . SER A 1 91 ? 4.253 -4.928 -33.518 1.00 74.88 91 SER A O 1
ATOM 747 N N . VAL A 1 92 ? 3.505 -3.864 -31.699 1.00 70.12 92 VAL A N 1
ATOM 748 C CA . VAL A 1 92 ? 2.169 -3.570 -32.250 1.00 70.12 92 VAL A CA 1
ATOM 749 C C . VAL A 1 92 ? 2.210 -2.517 -33.367 1.00 70.12 92 VAL A C 1
ATOM 751 O O . VAL A 1 92 ? 1.370 -2.553 -34.265 1.00 70.12 92 VAL A O 1
ATOM 754 N N . GLN A 1 93 ? 3.163 -1.579 -33.346 1.00 66.06 93 GLN A N 1
ATOM 755 C CA . GLN A 1 93 ? 3.308 -0.588 -34.420 1.00 66.06 93 GLN A CA 1
ATOM 756 C C . GLN A 1 93 ? 3.980 -1.166 -35.670 1.00 66.06 93 GLN A C 1
ATOM 758 O O . GLN A 1 93 ? 3.568 -0.822 -36.772 1.00 66.06 93 GLN A O 1
ATOM 763 N N . GLU A 1 94 ? 4.946 -2.076 -35.521 1.00 61.31 94 GLU A N 1
ATOM 764 C CA . GLU A 1 94 ? 5.590 -2.751 -36.663 1.00 61.31 94 GLU A CA 1
ATOM 765 C C . GLU A 1 94 ? 4.663 -3.735 -37.394 1.00 61.31 94 GLU A C 1
ATOM 767 O O . GLU A 1 94 ? 4.881 -4.040 -38.563 1.00 61.31 94 GLU A O 1
ATOM 772 N N . THR A 1 95 ? 3.614 -4.229 -36.731 1.00 62.16 95 THR A N 1
ATOM 773 C CA . THR A 1 95 ? 2.717 -5.266 -37.272 1.00 62.16 95 THR A CA 1
ATOM 774 C C . THR A 1 95 ? 1.423 -4.731 -37.896 1.00 62.16 95 THR A C 1
ATOM 776 O O . THR A 1 95 ? 0.616 -5.525 -38.381 1.00 62.16 95 THR A O 1
ATOM 779 N N . ARG A 1 96 ? 1.201 -3.408 -37.937 1.00 51.53 96 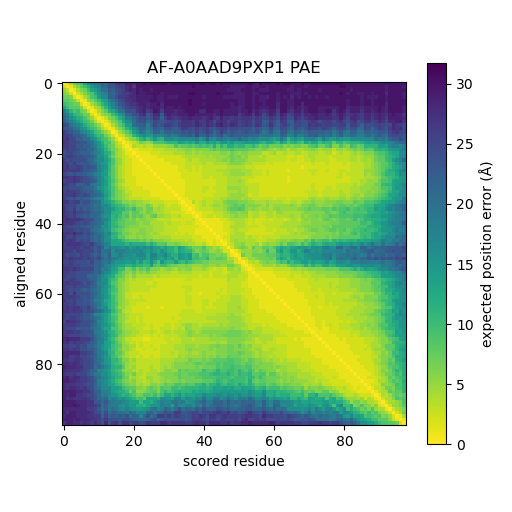ARG A N 1
ATOM 780 C CA . ARG A 1 96 ? 0.056 -2.816 -38.655 1.00 51.53 96 ARG A CA 1
ATOM 781 C C . ARG A 1 96 ? 0.433 -2.493 -40.108 1.00 51.53 96 ARG A C 1
ATOM 783 O O . ARG A 1 96 ? 1.290 -1.634 -40.305 1.00 51.53 96 ARG A O 1
ATOM 790 N N . PRO A 1 97 ? -0.197 -3.122 -41.119 1.00 60.47 97 PRO A N 1
ATOM 791 C CA . PRO A 1 97 ? -0.008 -2.715 -42.507 1.00 60.47 97 PRO A CA 1
ATOM 792 C C . PRO A 1 97 ? -0.683 -1.355 -42.762 1.00 60.47 97 PRO A C 1
ATOM 794 O O . PRO A 1 97 ? -1.693 -1.040 -42.127 1.00 60.47 97 PRO A O 1
ATOM 797 N N . LEU A 1 98 ? -0.069 -0.569 -43.657 1.00 58.75 98 LEU A N 1
ATOM 798 C CA . LEU A 1 98 ? -0.518 0.753 -44.126 1.00 58.75 98 LEU A CA 1
ATOM 799 C C . LEU A 1 98 ? -1.890 0.709 -44.808 1.00 58.75 98 LEU A C 1
ATOM 801 O O . LEU A 1 98 ? -2.138 -0.260 -45.562 1.00 58.75 98 LEU A O 1
#

Radius of gyration: 22.76 Å; Cα contacts (8 Å, |Δi|>4): 31; chains: 1; bounding box: 34×72×56 Å

Mean predicted aligned error: 11.73 Å